Protein AF-A0A2S6ZCM5-F1 (afdb_monomer_lite)

Sequence (103 aa):
MKNFIKFGITISVLCYATLTIAQEPTASGGNGLALDQRLIDQLTAPIKSRADLRGYLAAVPADSPLRRLTPGARKRFIDSLVFSPSGLASYSYEDIASELTAV

pLDDT: mean 76.52, std 18.39, range [34.75, 95.12]

Radius of gyration: 29.96 Å; chains: 1; bounding box: 38×37×90 Å

Secondary structure (DSSP, 8-state):
-----------------------------SHHHHHHHHHHHHHH-S--SHHHHHHHHHT--TT-GGGTS-HHHHHHHHHT-EEETTEEEE---HHHHHHH---

Foldseek 3Di:
DDDDDDDDDPDDDDDDDDDDPPDDPPPPPPPPVVVVVVLVCLVPPQAFDPVSVVVCVVVPDPPDPLVQFDPVLSVQFVVQFDHDPSGTDDTDCPRVCVRVVPD

Organism: NCBI:txid56464

Structure (mmCIF, N/CA/C/O backbone):
data_AF-A0A2S6ZCM5-F1
#
_entry.id   AF-A0A2S6ZCM5-F1
#
loop_
_atom_site.group_PDB
_atom_site.id
_atom_site.type_symbol
_atom_site.label_atom_id
_atom_site.label_alt_id
_atom_site.label_comp_id
_atom_site.label_asym_id
_atom_site.label_entity_id
_atom_site.label_seq_id
_atom_site.pdbx_PDB_ins_code
_atom_site.Cartn_x
_atom_site.Cartn_y
_atom_site.Cartn_z
_atom_site.occupancy
_atom_site.B_iso_or_equiv
_atom_site.auth_seq_id
_atom_site.auth_comp_id
_atom_site.auth_asym_id
_atom_site.auth_atom_id
_atom_site.pdbx_PDB_model_num
ATOM 1 N N . MET A 1 1 ? 6.973 10.093 77.467 1.00 36.91 1 MET A N 1
ATOM 2 C CA . MET A 1 1 ? 8.290 10.536 76.958 1.00 36.91 1 MET A CA 1
ATOM 3 C C . MET A 1 1 ? 9.338 9.541 77.435 1.00 36.91 1 MET A C 1
ATOM 5 O O . MET A 1 1 ? 9.367 9.335 78.635 1.00 36.91 1 MET A O 1
ATOM 9 N N . LYS A 1 2 ? 10.172 9.000 76.521 1.00 43.50 2 LYS A N 1
ATOM 10 C CA . LYS A 1 2 ? 11.504 8.389 76.779 1.00 43.50 2 LYS A CA 1
ATOM 11 C C . LYS A 1 2 ? 11.504 7.133 77.698 1.00 43.50 2 LYS A C 1
ATOM 13 O O . LYS A 1 2 ? 11.182 7.228 78.867 1.00 43.50 2 LYS A O 1
ATOM 18 N N . ASN A 1 3 ? 11.862 5.918 77.259 1.00 34.75 3 ASN A N 1
ATOM 19 C CA . ASN A 1 3 ? 13.164 5.548 76.692 1.00 34.75 3 ASN A CA 1
ATOM 20 C C . ASN A 1 3 ? 13.171 4.142 76.048 1.00 34.75 3 ASN A C 1
ATOM 22 O O . ASN A 1 3 ? 12.507 3.223 76.516 1.00 34.75 3 ASN A O 1
ATOM 26 N N . PHE A 1 4 ? 13.988 4.013 75.001 1.00 47.34 4 PHE A N 1
ATOM 27 C CA . PHE A 1 4 ? 14.290 2.812 74.223 1.00 47.34 4 PHE A CA 1
ATOM 28 C C . PHE A 1 4 ? 15.358 1.952 74.911 1.00 47.34 4 PHE A C 1
ATOM 30 O O . PHE A 1 4 ? 16.419 2.472 75.254 1.00 47.34 4 PHE A O 1
ATOM 37 N N . ILE A 1 5 ? 15.130 0.639 75.016 1.00 52.00 5 ILE A N 1
ATOM 38 C CA . ILE A 1 5 ? 16.158 -0.342 75.393 1.00 52.00 5 ILE A CA 1
ATOM 39 C C . ILE A 1 5 ? 16.202 -1.438 74.325 1.00 52.00 5 ILE A C 1
ATOM 41 O O . ILE A 1 5 ? 15.218 -2.121 74.055 1.00 52.00 5 ILE A O 1
ATOM 45 N N . LYS A 1 6 ? 17.372 -1.544 73.693 1.00 44.88 6 LYS A N 1
ATOM 46 C CA . LYS A 1 6 ? 17.769 -2.548 72.705 1.00 44.88 6 LYS A CA 1
ATOM 47 C C . LYS A 1 6 ? 18.066 -3.862 73.434 1.00 44.88 6 LYS A C 1
ATOM 49 O O . LYS A 1 6 ? 18.904 -3.856 74.328 1.00 44.88 6 LYS A O 1
ATOM 54 N N . PHE A 1 7 ? 17.460 -4.969 73.014 1.00 45.25 7 PHE A N 1
ATOM 55 C CA . PHE A 1 7 ? 17.950 -6.311 73.336 1.00 45.25 7 PHE A CA 1
ATOM 56 C C . PHE A 1 7 ? 18.160 -7.079 72.041 1.00 45.25 7 PHE A C 1
ATOM 58 O O . PHE A 1 7 ? 17.226 -7.350 71.290 1.00 45.25 7 PHE A O 1
ATOM 65 N N . GLY A 1 8 ? 19.434 -7.343 71.764 1.00 40.97 8 GLY A N 1
ATOM 66 C CA . GLY A 1 8 ? 19.861 -8.168 70.656 1.00 40.97 8 GLY A CA 1
ATOM 67 C C . GLY A 1 8 ? 19.335 -9.586 70.820 1.00 40.97 8 GLY A C 1
ATOM 68 O O . GLY A 1 8 ? 19.456 -10.187 71.884 1.00 40.97 8 GLY A O 1
ATOM 69 N N . ILE A 1 9 ? 18.781 -10.115 69.737 1.00 48.00 9 ILE A N 1
ATOM 70 C CA . ILE A 1 9 ? 18.608 -11.547 69.548 1.00 48.00 9 ILE A CA 1
ATOM 71 C C . ILE A 1 9 ? 19.601 -11.928 68.455 1.00 48.00 9 ILE A C 1
ATOM 73 O O . ILE A 1 9 ? 19.345 -11.823 67.259 1.00 48.00 9 ILE A O 1
ATOM 77 N N . THR A 1 10 ? 20.792 -12.308 68.902 1.00 47.69 10 THR A N 1
ATOM 78 C CA . THR A 1 10 ? 21.710 -13.159 68.153 1.00 47.69 10 THR A CA 1
ATOM 79 C C . THR A 1 10 ? 21.050 -14.523 67.984 1.00 47.69 10 THR A C 1
ATOM 81 O O . THR A 1 10 ? 21.101 -15.349 68.892 1.00 47.69 10 THR A O 1
ATOM 84 N N . ILE A 1 11 ? 20.432 -14.770 66.831 1.00 52.25 11 ILE A N 1
ATOM 85 C CA . ILE A 1 11 ? 20.203 -16.132 66.344 1.00 52.25 11 ILE A CA 1
ATOM 86 C C . ILE A 1 11 ? 21.186 -16.340 65.199 1.00 52.25 11 ILE A C 1
ATOM 88 O O . ILE A 1 11 ? 20.982 -15.913 64.066 1.00 52.25 11 ILE A O 1
ATOM 92 N N . SER A 1 12 ? 22.310 -16.950 65.564 1.00 49.38 12 SER A N 1
ATOM 93 C CA . SER A 1 12 ? 23.213 -17.607 64.634 1.00 49.38 12 SER A CA 1
ATOM 94 C C . SER A 1 12 ? 22.463 -18.782 64.012 1.00 49.38 12 SER A C 1
ATOM 96 O O . SER A 1 12 ? 22.206 -19.775 64.689 1.00 49.38 12 SER A O 1
ATOM 98 N N . VAL A 1 13 ? 22.093 -18.665 62.739 1.00 54.78 13 VAL A N 1
ATOM 99 C CA . VAL A 1 13 ? 21.824 -19.817 61.874 1.00 54.78 13 VAL A CA 1
ATOM 100 C C . VAL A 1 13 ? 22.600 -19.570 60.593 1.00 54.78 13 VAL A C 1
ATOM 102 O O . VAL A 1 13 ? 22.226 -18.756 59.750 1.00 54.78 13 VAL A O 1
ATOM 105 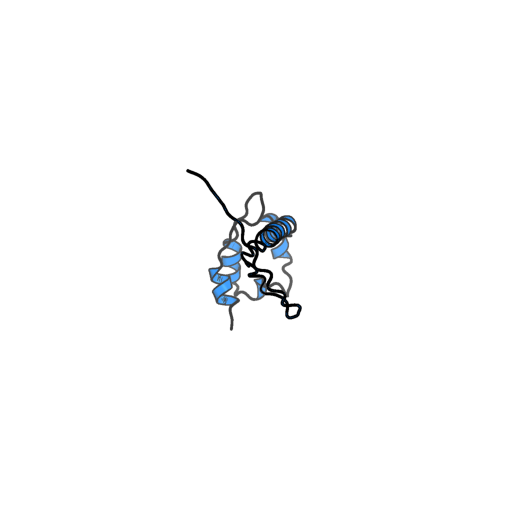N N . LEU A 1 14 ? 23.746 -20.235 60.502 1.00 55.22 14 LEU A N 1
ATOM 106 C CA . LEU A 1 14 ? 24.570 -20.257 59.311 1.00 55.22 14 LEU A CA 1
ATOM 107 C C . LEU A 1 14 ? 24.052 -21.364 58.376 1.00 55.22 14 LEU A C 1
ATOM 109 O O . LEU A 1 14 ? 24.039 -22.535 58.750 1.00 55.22 14 LEU A O 1
ATOM 113 N N . CYS A 1 15 ? 23.716 -20.929 57.158 1.00 40.81 15 CYS A N 1
ATOM 114 C CA . CYS A 1 15 ? 23.541 -21.644 55.885 1.00 40.81 15 CYS A CA 1
ATOM 115 C C . CYS A 1 15 ? 22.367 -22.609 55.632 1.00 40.81 15 CYS A C 1
ATOM 117 O O . CYS A 1 15 ? 21.880 -23.271 56.532 1.00 40.81 15 CYS A O 1
ATOM 119 N N . TYR A 1 16 ? 21.893 -22.812 54.392 1.00 53.56 16 TYR A N 1
ATOM 120 C CA . TYR A 1 16 ? 22.061 -22.182 53.061 1.00 53.56 16 TYR A CA 1
ATOM 121 C C . TYR A 1 16 ? 20.771 -22.537 52.291 1.00 53.56 16 TYR A C 1
ATOM 123 O O . TYR A 1 16 ? 20.431 -23.713 52.253 1.00 53.56 16 TYR A O 1
ATOM 131 N N . ALA A 1 17 ? 20.094 -21.575 51.658 1.00 50.41 17 ALA A N 1
ATOM 132 C CA . ALA A 1 17 ? 19.344 -21.744 50.399 1.00 50.41 17 ALA A CA 1
ATOM 133 C C . ALA A 1 17 ? 18.672 -20.407 50.039 1.00 50.41 17 ALA A C 1
ATOM 135 O O . ALA A 1 17 ? 17.586 -20.060 50.485 1.00 50.41 17 ALA A O 1
ATOM 136 N N . THR A 1 18 ? 19.440 -19.628 49.293 1.00 56.06 18 THR A N 1
ATOM 137 C CA . THR A 1 18 ? 19.076 -18.574 48.343 1.00 56.06 18 THR A CA 1
ATOM 138 C C . THR A 1 18 ? 17.596 -18.318 48.006 1.00 56.06 18 THR A C 1
ATOM 140 O O . THR A 1 18 ? 16.877 -19.221 47.593 1.00 56.06 18 THR A O 1
ATOM 143 N N . LEU A 1 19 ? 17.292 -17.013 47.937 1.00 56.56 19 LEU A N 1
ATOM 144 C CA . LEU A 1 19 ? 16.391 -16.352 46.979 1.00 56.56 19 LEU A CA 1
ATOM 145 C C . LEU A 1 19 ? 14.880 -16.530 47.200 1.00 56.56 19 LEU A C 1
ATOM 147 O O . LEU A 1 19 ? 14.243 -17.400 46.621 1.00 56.56 19 LEU A O 1
ATOM 151 N N . THR A 1 20 ? 14.271 -15.545 47.862 1.00 52.62 20 THR A N 1
ATOM 152 C CA . THR A 1 20 ? 13.011 -14.996 47.342 1.00 52.62 20 THR A CA 1
ATOM 153 C C . THR A 1 20 ? 13.215 -13.516 47.060 1.00 52.62 20 THR A C 1
ATOM 155 O O . THR A 1 20 ? 12.983 -12.644 47.892 1.00 52.62 20 THR A O 1
ATOM 158 N N . ILE A 1 21 ? 13.726 -13.222 45.866 1.00 60.03 21 ILE A N 1
ATOM 159 C CA . ILE A 1 21 ? 13.502 -11.907 45.279 1.00 60.03 21 ILE A CA 1
ATOM 160 C C . ILE A 1 21 ? 12.025 -11.948 44.895 1.00 60.03 21 ILE A C 1
ATOM 162 O O . ILE A 1 21 ? 11.652 -12.657 43.962 1.00 60.03 21 ILE A O 1
ATOM 166 N N . ALA A 1 22 ? 11.170 -11.245 45.636 1.00 60.91 22 ALA A N 1
ATOM 167 C CA . ALA A 1 22 ? 9.884 -10.834 45.094 1.00 60.91 22 ALA A CA 1
ATOM 168 C C . ALA A 1 22 ? 10.205 -9.847 43.965 1.00 60.91 22 ALA A C 1
ATOM 170 O O . ALA A 1 22 ? 10.334 -8.645 44.174 1.00 60.91 22 ALA A O 1
ATOM 171 N N . GLN A 1 23 ? 10.501 -10.402 42.794 1.00 55.47 23 GLN A N 1
ATOM 172 C CA . GLN A 1 23 ? 10.848 -9.663 41.601 1.00 55.47 23 GLN A CA 1
ATOM 173 C C . GLN A 1 23 ? 9.537 -9.107 41.067 1.00 55.47 23 GLN A C 1
ATOM 175 O O . GLN A 1 23 ? 8.736 -9.856 40.518 1.00 55.47 23 GLN A O 1
ATOM 180 N N . GLU A 1 24 ? 9.289 -7.821 41.299 1.00 62.97 24 GLU A N 1
ATOM 181 C CA . GLU A 1 24 ? 8.184 -7.095 40.685 1.00 62.97 24 GLU A CA 1
ATOM 182 C C . GLU A 1 24 ? 8.381 -7.131 39.162 1.00 62.97 24 GLU A C 1
ATOM 184 O O . GLU A 1 24 ? 9.340 -6.535 38.666 1.00 62.97 24 GLU A O 1
ATOM 189 N N . PRO A 1 25 ? 7.522 -7.795 38.369 1.00 51.94 25 PRO A N 1
ATOM 190 C CA . PRO A 1 25 ? 7.580 -7.680 36.932 1.00 51.94 25 PRO A CA 1
ATOM 191 C C . PRO A 1 25 ? 6.461 -6.731 36.513 1.00 51.94 25 PRO A C 1
ATOM 193 O O . PRO A 1 25 ? 5.502 -7.140 35.869 1.00 51.94 25 PRO A O 1
ATOM 196 N N . THR A 1 26 ? 6.564 -5.443 36.848 1.00 54.78 26 THR A N 1
ATOM 197 C CA . THR A 1 26 ? 5.891 -4.439 36.011 1.00 54.78 26 THR A CA 1
ATOM 198 C C . THR A 1 26 ? 6.845 -4.084 34.881 1.00 54.78 26 THR A C 1
ATOM 200 O O . THR A 1 26 ? 7.446 -3.018 34.810 1.00 54.78 26 THR A O 1
ATOM 203 N N . ALA A 1 27 ? 7.020 -5.053 33.980 1.00 54.56 27 ALA A N 1
ATOM 204 C CA . ALA A 1 27 ? 7.699 -4.867 32.712 1.00 54.56 27 ALA A CA 1
ATOM 205 C C . ALA A 1 27 ? 6.856 -3.943 31.816 1.00 54.56 27 ALA A C 1
ATOM 207 O O . ALA A 1 27 ? 6.209 -4.381 30.872 1.00 54.56 27 ALA A O 1
ATOM 208 N N . SER A 1 28 ? 6.884 -2.639 32.086 1.00 59.25 28 SER A N 1
ATOM 209 C CA . SER A 1 28 ? 6.547 -1.610 31.102 1.00 59.25 28 SER A CA 1
ATOM 210 C C . SER A 1 28 ? 7.806 -1.277 30.293 1.00 59.25 28 SER A C 1
ATOM 212 O O . SER A 1 28 ? 8.335 -0.173 30.365 1.00 59.25 28 SER A O 1
ATOM 214 N N . GLY A 1 29 ? 8.331 -2.267 29.566 1.00 56.47 29 GLY A N 1
ATOM 215 C CA . GLY A 1 29 ? 9.556 -2.151 28.759 1.00 56.47 29 GLY A CA 1
ATOM 216 C C . GLY A 1 29 ? 9.379 -2.498 27.276 1.00 56.47 29 GLY A C 1
ATOM 217 O O . GLY A 1 29 ? 10.352 -2.485 26.535 1.00 56.47 29 GLY A O 1
ATOM 218 N N . GLY A 1 30 ? 8.161 -2.824 26.829 1.00 58.50 30 GLY A N 1
ATOM 219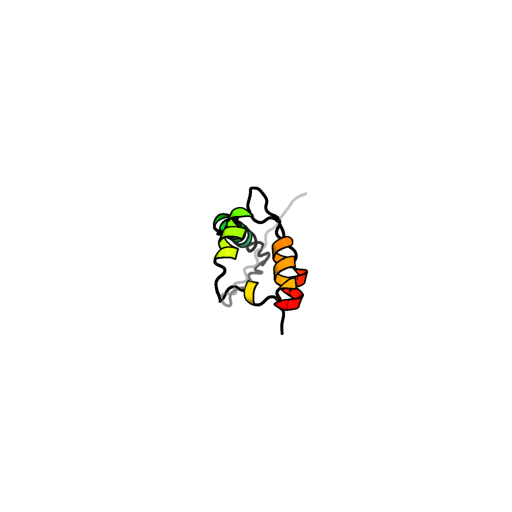 C CA . GLY A 1 30 ? 7.908 -3.320 25.465 1.00 58.50 30 GLY A CA 1
ATOM 220 C C . GLY A 1 30 ? 7.506 -2.262 24.431 1.00 58.50 30 GLY A C 1
ATOM 221 O O . GLY A 1 30 ? 7.554 -2.528 23.234 1.00 58.50 30 GLY A O 1
ATOM 222 N N . ASN A 1 31 ? 7.116 -1.060 24.863 1.00 62.12 31 ASN A N 1
ATOM 223 C CA . ASN A 1 31 ? 6.421 -0.114 23.980 1.00 62.12 31 ASN A CA 1
ATOM 224 C C . ASN A 1 31 ? 7.365 0.802 23.183 1.00 62.12 31 ASN A C 1
ATOM 226 O O . ASN A 1 31 ? 7.013 1.208 22.081 1.00 62.12 31 ASN A O 1
ATOM 230 N N . GLY A 1 32 ? 8.554 1.116 23.713 1.00 68.88 32 GLY A N 1
ATOM 231 C CA . GLY A 1 32 ? 9.506 2.023 23.053 1.00 68.88 32 GLY A CA 1
ATOM 232 C C . GLY A 1 32 ? 10.037 1.451 21.739 1.00 68.88 32 GLY A C 1
ATOM 233 O O . GLY A 1 32 ? 9.869 2.053 20.687 1.00 68.88 32 GLY A O 1
ATOM 234 N N . LEU A 1 33 ? 10.544 0.216 21.783 1.00 76.12 33 LEU A N 1
ATOM 235 C CA . LEU A 1 33 ? 11.108 -0.462 20.610 1.00 76.12 33 LEU A CA 1
ATOM 236 C C . LEU A 1 33 ? 10.072 -0.683 19.493 1.00 76.12 33 LEU A C 1
ATOM 238 O O . LEU A 1 33 ? 10.398 -0.584 18.313 1.00 76.12 33 LEU A O 1
ATOM 242 N N . ALA A 1 34 ? 8.815 -0.966 19.850 1.00 78.69 34 ALA A N 1
ATOM 243 C CA . ALA A 1 34 ? 7.740 -1.169 18.878 1.00 78.69 34 ALA A CA 1
ATOM 244 C C . ALA A 1 34 ? 7.314 0.138 18.184 1.00 78.69 34 ALA A C 1
ATOM 246 O O . ALA A 1 34 ? 7.016 0.131 16.988 1.00 78.69 34 ALA A O 1
ATOM 247 N N . LEU A 1 35 ? 7.292 1.257 18.916 1.00 80.06 35 LEU A N 1
ATOM 248 C CA . LEU A 1 35 ? 7.022 2.583 18.353 1.00 80.06 35 LEU A CA 1
ATOM 249 C C . LEU A 1 35 ? 8.157 3.032 17.426 1.00 80.06 35 LEU A C 1
ATOM 251 O O . LEU A 1 35 ? 7.887 3.483 16.312 1.00 80.06 35 LEU A O 1
ATOM 255 N N . ASP A 1 36 ? 9.406 2.836 17.849 1.00 86.19 36 ASP A N 1
ATOM 256 C CA . ASP A 1 36 ? 10.588 3.162 17.049 1.00 86.19 36 ASP A CA 1
ATOM 257 C C . ASP A 1 36 ? 10.602 2.370 15.736 1.00 86.19 36 ASP A C 1
ATOM 259 O O . ASP A 1 36 ? 10.821 2.939 14.665 1.00 86.19 36 ASP A O 1
ATOM 263 N N . GLN A 1 37 ? 10.269 1.076 15.785 1.00 85.56 37 GLN A N 1
ATOM 264 C CA . GLN A 1 37 ? 10.195 0.246 14.585 1.00 85.56 37 GLN A CA 1
ATOM 265 C C . GLN A 1 37 ? 9.125 0.742 13.604 1.00 85.56 37 GLN A C 1
ATOM 267 O O . GLN A 1 37 ? 9.391 0.843 12.411 1.00 85.56 37 GLN A O 1
ATOM 272 N N . ARG A 1 38 ? 7.932 1.115 14.087 1.00 81.88 38 ARG A N 1
ATOM 273 C CA . ARG A 1 38 ? 6.868 1.660 13.224 1.00 81.88 38 ARG A CA 1
ATOM 274 C C . ARG A 1 38 ? 7.284 2.959 12.545 1.00 81.88 38 ARG A C 1
ATOM 276 O O . ARG A 1 38 ? 6.968 3.157 11.372 1.00 81.88 38 ARG A O 1
ATOM 283 N N . LEU A 1 39 ? 8.001 3.822 13.261 1.00 85.31 39 LEU A N 1
ATOM 284 C CA . LEU A 1 39 ? 8.549 5.050 12.695 1.00 85.31 39 LEU A CA 1
ATOM 285 C C . LEU A 1 39 ? 9.571 4.734 11.592 1.00 85.31 39 LEU A C 1
ATOM 287 O O . LEU A 1 39 ? 9.502 5.311 10.507 1.00 85.31 39 LEU A O 1
ATOM 291 N N . ILE A 1 40 ? 10.489 3.798 11.845 1.00 88.12 40 ILE A N 1
ATOM 292 C CA . ILE A 1 40 ? 11.499 3.360 10.872 1.00 88.12 40 ILE A CA 1
ATOM 293 C C . ILE A 1 40 ? 10.831 2.761 9.630 1.00 88.12 40 ILE A C 1
ATOM 295 O O . ILE A 1 40 ? 11.179 3.136 8.510 1.00 88.12 40 ILE A O 1
ATOM 299 N N . ASP A 1 41 ? 9.841 1.888 9.804 1.00 85.75 41 ASP A N 1
ATOM 300 C CA . ASP A 1 41 ? 9.087 1.284 8.703 1.00 85.75 41 ASP A CA 1
ATOM 301 C C . ASP A 1 41 ? 8.400 2.364 7.855 1.00 85.75 41 ASP A C 1
ATOM 303 O O . ASP A 1 41 ? 8.448 2.330 6.627 1.00 85.75 41 ASP A O 1
ATOM 307 N N . GLN A 1 42 ? 7.812 3.380 8.492 1.00 84.31 42 GLN A N 1
ATOM 308 C CA . GLN A 1 42 ? 7.171 4.491 7.791 1.00 84.31 42 GLN A CA 1
ATOM 309 C C . GLN A 1 42 ? 8.186 5.357 7.027 1.00 84.31 42 GLN A C 1
ATOM 311 O O . GLN A 1 42 ? 7.935 5.772 5.891 1.00 84.31 42 GLN A O 1
ATOM 316 N N . LEU A 1 43 ? 9.358 5.608 7.616 1.00 85.56 43 LEU A N 1
ATOM 317 C CA . LEU A 1 43 ? 10.437 6.365 6.979 1.00 85.56 43 LEU A CA 1
ATOM 318 C C . LEU A 1 43 ? 11.091 5.600 5.824 1.00 85.56 43 LEU A C 1
ATOM 320 O O . LEU A 1 43 ? 11.547 6.229 4.867 1.00 85.56 43 LEU A O 1
ATOM 324 N N . THR A 1 44 ? 11.121 4.272 5.880 1.00 88.88 44 THR A N 1
ATOM 325 C CA . THR A 1 44 ? 11.756 3.412 4.867 1.00 88.88 44 THR A CA 1
ATOM 326 C C . THR A 1 44 ? 10.770 2.836 3.850 1.00 88.88 44 THR A C 1
ATOM 328 O O . THR A 1 44 ? 11.197 2.259 2.850 1.00 88.88 44 THR A O 1
ATOM 331 N N . ALA A 1 45 ? 9.462 3.044 4.042 1.00 88.88 45 ALA A N 1
ATOM 332 C CA . ALA A 1 45 ? 8.428 2.561 3.137 1.00 88.88 45 ALA A CA 1
ATOM 333 C C . ALA A 1 45 ? 8.657 3.047 1.688 1.00 88.88 45 ALA A C 1
ATOM 335 O O . ALA A 1 45 ? 8.821 4.249 1.462 1.00 88.88 45 ALA A O 1
ATOM 336 N N . PRO A 1 46 ? 8.608 2.154 0.683 1.00 89.25 46 PRO A N 1
ATOM 337 C CA . PRO A 1 46 ? 8.833 2.516 -0.718 1.00 89.25 46 PRO A CA 1
ATOM 338 C C . PRO A 1 46 ? 7.651 3.264 -1.355 1.00 89.25 46 PRO A C 1
ATOM 340 O O . PRO A 1 46 ? 7.820 3.934 -2.368 1.00 89.25 46 PRO A O 1
ATOM 343 N N . ILE A 1 47 ? 6.450 3.152 -0.778 1.00 93.31 47 ILE A N 1
ATOM 344 C CA . ILE A 1 47 ? 5.226 3.792 -1.273 1.00 93.31 47 ILE A CA 1
ATOM 345 C C . ILE A 1 47 ? 4.761 4.801 -0.224 1.00 93.31 47 ILE A C 1
ATOM 347 O O . ILE A 1 47 ? 4.179 4.417 0.791 1.00 93.31 47 ILE A O 1
ATOM 351 N N . LYS A 1 48 ? 5.005 6.093 -0.466 1.00 94.69 48 LYS A N 1
ATOM 352 C CA . LYS A 1 48 ? 4.641 7.181 0.463 1.00 94.69 48 LYS A CA 1
ATOM 353 C C . LYS A 1 48 ? 3.571 8.108 -0.096 1.00 94.69 48 LYS A C 1
ATOM 355 O O . LYS A 1 48 ? 3.007 8.913 0.636 1.00 94.69 48 LYS A O 1
ATOM 360 N N . SER A 1 49 ? 3.275 7.999 -1.384 1.00 95.12 49 SER A N 1
ATOM 361 C CA . SER A 1 49 ? 2.320 8.860 -2.065 1.00 95.12 49 SER A CA 1
ATOM 362 C C . SER A 1 49 ? 1.476 8.097 -3.081 1.00 95.12 49 SER A C 1
ATOM 364 O O . SER A 1 49 ? 1.796 6.982 -3.505 1.00 95.12 49 SER A O 1
ATOM 366 N N . ARG A 1 50 ? 0.413 8.751 -3.569 1.00 94.69 50 ARG A N 1
ATOM 367 C CA . ARG A 1 50 ? -0.362 8.228 -4.702 1.00 94.69 50 ARG A CA 1
ATOM 368 C C . ARG A 1 50 ? 0.455 8.128 -5.990 1.00 94.69 50 ARG A C 1
ATOM 370 O O . ARG A 1 50 ? 0.103 7.319 -6.842 1.00 94.69 50 ARG A O 1
ATOM 377 N N . ALA A 1 51 ? 1.494 8.944 -6.169 1.00 94.88 51 ALA A N 1
ATOM 378 C CA . ALA A 1 51 ? 2.360 8.842 -7.341 1.00 94.88 51 ALA A CA 1
ATOM 379 C C . ALA A 1 51 ? 3.208 7.564 -7.285 1.00 94.88 51 ALA A C 1
ATOM 381 O O . ALA A 1 51 ? 3.204 6.803 -8.252 1.00 94.88 51 ALA A O 1
ATOM 382 N N . ASP A 1 52 ? 3.816 7.281 -6.131 1.00 94.75 52 ASP A N 1
ATOM 383 C CA . ASP A 1 52 ? 4.599 6.058 -5.904 1.00 94.75 52 ASP A CA 1
ATOM 384 C C . ASP A 1 52 ? 3.725 4.817 -6.063 1.00 94.75 52 ASP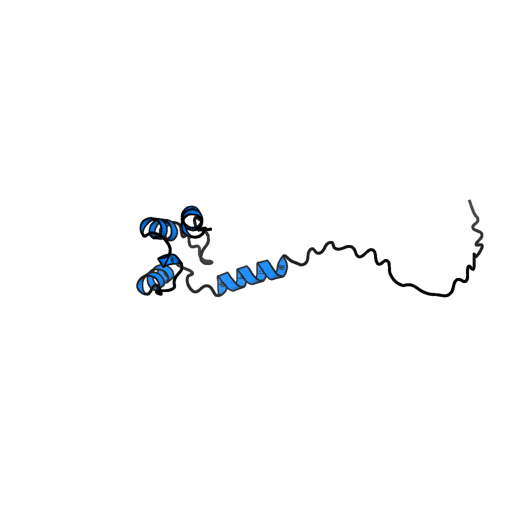 A C 1
ATOM 386 O O . ASP A 1 52 ? 4.110 3.855 -6.723 1.00 94.75 52 ASP A O 1
ATOM 390 N N . LEU A 1 53 ? 2.503 4.867 -5.521 1.00 95.12 53 LEU A N 1
ATOM 391 C CA . LEU A 1 53 ? 1.537 3.783 -5.650 1.00 95.12 53 LEU A CA 1
ATOM 392 C C . LEU A 1 53 ? 1.215 3.494 -7.11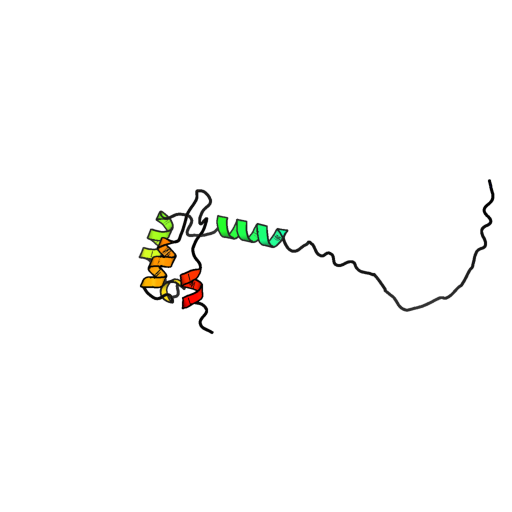9 1.00 95.12 53 LEU A C 1
ATOM 394 O O . LEU A 1 53 ? 1.217 2.335 -7.523 1.00 95.12 53 LEU A O 1
ATOM 398 N N . ARG A 1 54 ? 0.974 4.524 -7.942 1.00 94.56 54 ARG A N 1
ATOM 399 C CA . ARG A 1 54 ? 0.756 4.326 -9.386 1.00 94.56 54 ARG A CA 1
ATOM 400 C C . ARG A 1 54 ? 1.973 3.692 -10.059 1.00 94.56 54 ARG A C 1
ATOM 402 O O . ARG A 1 54 ? 1.792 2.797 -10.880 1.00 94.56 54 ARG A O 1
ATOM 409 N N . GLY A 1 55 ? 3.182 4.124 -9.696 1.00 94.44 55 GLY A N 1
ATOM 410 C CA . GLY A 1 55 ? 4.426 3.533 -10.195 1.00 94.44 55 GLY A CA 1
ATOM 411 C C . GLY A 1 55 ? 4.550 2.053 -9.831 1.00 94.44 55 GLY A C 1
ATOM 412 O O . GLY A 1 55 ? 4.795 1.220 -10.699 1.00 94.44 55 GLY A O 1
ATOM 413 N N . TYR A 1 56 ? 4.286 1.709 -8.571 1.00 93.06 56 TYR A N 1
ATOM 414 C CA . TYR A 1 56 ? 4.290 0.325 -8.101 1.00 93.06 56 TYR A CA 1
ATOM 415 C C . TYR A 1 56 ? 3.247 -0.539 -8.822 1.00 93.06 56 TYR A C 1
ATOM 417 O O . TYR A 1 56 ? 3.550 -1.653 -9.244 1.00 93.06 56 TYR A O 1
ATOM 425 N N . LEU A 1 57 ? 2.027 -0.027 -9.013 1.00 93.00 57 LEU A N 1
ATOM 426 C CA . LEU A 1 57 ? 0.950 -0.769 -9.673 1.00 93.00 57 LEU A CA 1
ATOM 427 C C . LEU A 1 57 ? 1.233 -1.051 -11.153 1.00 93.00 57 LEU A C 1
ATOM 429 O O . LEU A 1 57 ? 0.790 -2.081 -11.659 1.00 93.00 57 LEU A O 1
ATOM 433 N N . ALA A 1 58 ? 1.991 -0.188 -11.834 1.00 93.12 58 ALA A N 1
ATOM 434 C CA . ALA A 1 58 ? 2.409 -0.419 -13.216 1.00 93.12 58 ALA A CA 1
ATOM 435 C C . ALA A 1 58 ? 3.375 -1.611 -13.356 1.00 93.12 58 ALA A C 1
ATOM 437 O O . ALA A 1 58 ? 3.400 -2.259 -14.399 1.00 93.12 58 ALA A O 1
ATOM 438 N N . ALA A 1 59 ? 4.134 -1.923 -12.302 1.00 91.31 59 ALA A N 1
ATOM 439 C CA . ALA A 1 59 ? 5.138 -2.984 -12.281 1.00 91.31 59 ALA A CA 1
ATOM 440 C C . ALA A 1 59 ? 4.863 -4.025 -11.183 1.00 91.31 59 ALA A C 1
ATOM 442 O O . ALA A 1 59 ? 5.799 -4.604 -10.632 1.00 91.31 59 ALA A O 1
ATOM 443 N N . VAL A 1 60 ? 3.587 -4.247 -10.830 1.00 89.56 60 VAL A N 1
ATOM 444 C CA . VAL A 1 60 ? 3.245 -5.024 -9.633 1.00 89.56 60 VAL A CA 1
ATOM 445 C C . VAL A 1 60 ? 3.818 -6.453 -9.722 1.00 89.56 60 VAL A C 1
ATOM 447 O O . VAL A 1 60 ? 3.444 -7.202 -10.644 1.00 89.56 60 VAL A O 1
ATOM 450 N N . PRO A 1 61 ? 4.703 -6.855 -8.785 1.00 89.00 61 PRO A N 1
ATOM 451 C CA . PRO A 1 61 ? 5.344 -8.167 -8.815 1.00 89.00 61 PRO A CA 1
ATOM 452 C C . PRO A 1 61 ? 4.335 -9.318 -8.826 1.00 89.00 61 PRO A C 1
ATOM 454 O O . PRO A 1 61 ? 3.211 -9.183 -8.330 1.00 89.00 61 PRO A O 1
ATOM 457 N N . ALA A 1 62 ? 4.720 -10.451 -9.415 1.00 87.88 62 ALA A N 1
ATOM 458 C CA . ALA A 1 62 ? 3.860 -11.633 -9.528 1.00 87.88 62 ALA A CA 1
ATOM 459 C C . ALA A 1 62 ? 3.528 -12.261 -8.162 1.00 87.88 62 ALA A C 1
ATOM 461 O O . ALA A 1 62 ? 2.439 -12.796 -7.974 1.00 87.88 62 ALA A O 1
ATOM 462 N N . ASP A 1 63 ? 4.442 -12.140 -7.207 1.00 89.25 63 ASP A N 1
ATOM 463 C CA . ASP A 1 63 ? 4.350 -12.613 -5.825 1.00 89.25 63 ASP A CA 1
ATOM 464 C C . ASP A 1 63 ? 3.691 -11.599 -4.872 1.00 89.25 63 ASP A C 1
ATOM 466 O O . ASP A 1 63 ? 3.503 -11.881 -3.686 1.00 89.25 63 ASP A O 1
ATOM 470 N N . SER A 1 64 ? 3.292 -10.426 -5.378 1.00 89.31 64 SER A N 1
ATOM 471 C CA . SER A 1 64 ? 2.648 -9.395 -4.566 1.00 89.31 64 SER A CA 1
ATOM 472 C C . SER A 1 64 ? 1.368 -9.927 -3.901 1.00 89.31 64 SER A C 1
ATOM 474 O O . SER A 1 64 ? 0.492 -10.455 -4.596 1.00 89.31 64 SER A O 1
ATOM 476 N N . PRO A 1 65 ? 1.170 -9.707 -2.586 1.00 88.12 65 PRO A N 1
ATOM 477 C CA . PRO A 1 65 ? -0.084 -10.013 -1.896 1.00 88.12 65 PRO A CA 1
ATOM 478 C C . PRO A 1 65 ? -1.322 -9.397 -2.551 1.00 88.12 65 PRO A C 1
ATOM 480 O O . PRO A 1 65 ? -2.402 -9.976 -2.481 1.00 88.12 65 PRO A O 1
ATOM 483 N N . LEU A 1 66 ? -1.169 -8.269 -3.255 1.00 90.00 66 LEU A N 1
ATOM 484 C CA . LEU A 1 66 ? -2.265 -7.650 -4.002 1.00 90.00 66 LEU A CA 1
ATOM 485 C C . LEU A 1 66 ? -2.824 -8.570 -5.093 1.00 90.00 66 LEU A C 1
ATOM 487 O O . LEU A 1 66 ? -3.984 -8.435 -5.469 1.00 90.00 66 LEU A O 1
ATOM 491 N N . ARG A 1 67 ? -2.030 -9.510 -5.616 1.00 90.44 67 ARG A N 1
ATOM 492 C CA . ARG A 1 67 ? -2.490 -10.483 -6.616 1.00 90.44 67 ARG A CA 1
ATOM 493 C C . ARG A 1 67 ? -3.304 -11.630 -6.024 1.00 90.44 67 ARG A C 1
ATOM 495 O O . ARG A 1 67 ? -3.974 -12.306 -6.794 1.00 90.44 67 ARG A O 1
ATOM 502 N N . ARG A 1 68 ? -3.283 -11.821 -4.700 1.00 90.25 68 ARG A N 1
ATOM 503 C CA . ARG A 1 68 ? -4.137 -12.803 -4.013 1.00 90.25 68 ARG A CA 1
ATOM 504 C C . ARG A 1 68 ? -5.569 -12.307 -3.810 1.00 90.25 68 ARG A C 1
ATOM 506 O O . ARG A 1 68 ? -6.462 -13.122 -3.640 1.00 90.25 68 ARG A O 1
ATOM 513 N N . LEU A 1 69 ? -5.788 -10.992 -3.861 1.00 89.38 69 LEU A N 1
ATOM 514 C CA . LEU A 1 69 ? -7.120 -10.398 -3.780 1.00 89.38 69 LEU A CA 1
ATOM 515 C C . LEU A 1 69 ? -7.883 -10.579 -5.099 1.00 89.38 69 LEU A C 1
ATOM 517 O O . LEU A 1 69 ? -7.312 -10.406 -6.185 1.00 89.38 69 LEU A O 1
ATOM 521 N N . THR A 1 70 ? -9.195 -10.822 -5.010 1.00 90.88 70 THR A N 1
ATOM 522 C CA . THR A 1 70 ? -10.086 -10.736 -6.176 1.00 90.88 70 THR A CA 1
ATOM 523 C C . THR A 1 70 ? -9.979 -9.349 -6.834 1.00 90.88 70 THR A C 1
ATOM 525 O O . THR A 1 70 ? -9.675 -8.359 -6.158 1.00 90.88 70 THR A O 1
ATOM 528 N N . PRO A 1 71 ? -10.219 -9.205 -8.155 1.00 90.88 71 PRO A N 1
ATOM 529 C CA . PRO A 1 71 ? -10.073 -7.913 -8.832 1.00 90.88 71 PRO A CA 1
ATOM 530 C C . PRO A 1 71 ? -10.893 -6.777 -8.195 1.00 90.88 71 PRO A C 1
ATOM 532 O O . PRO A 1 71 ? -10.413 -5.644 -8.127 1.00 90.88 71 PRO A O 1
ATOM 535 N N . GLY A 1 72 ? -12.099 -7.087 -7.703 1.00 91.12 72 GLY A N 1
ATOM 536 C CA . GLY A 1 72 ? -12.966 -6.140 -6.999 1.00 91.12 72 GLY A CA 1
ATOM 537 C C . GLY A 1 72 ? -12.409 -5.738 -5.633 1.00 91.12 72 GLY A C 1
ATOM 538 O O . GLY A 1 72 ? -12.256 -4.544 -5.372 1.00 91.12 72 GLY A O 1
ATOM 539 N N . ALA A 1 73 ? -12.031 -6.717 -4.805 1.00 90.56 73 ALA A N 1
ATOM 540 C CA . ALA A 1 73 ? -11.433 -6.478 -3.492 1.00 90.56 73 ALA A CA 1
ATOM 541 C C . ALA A 1 73 ? -10.123 -5.687 -3.596 1.00 90.56 73 ALA A C 1
ATOM 543 O O . ALA A 1 73 ? -9.919 -4.709 -2.882 1.00 90.56 73 ALA A O 1
ATOM 544 N N . ARG A 1 74 ? -9.262 -6.028 -4.566 1.00 93.19 74 ARG A N 1
ATOM 545 C CA . ARG A 1 74 ? -8.029 -5.279 -4.842 1.00 93.19 74 ARG A CA 1
ATOM 546 C C . ARG A 1 74 ? -8.313 -3.814 -5.153 1.00 93.19 74 ARG A C 1
ATOM 548 O O . ARG A 1 74 ? -7.619 -2.940 -4.638 1.00 93.19 74 ARG A O 1
ATOM 555 N N . LYS A 1 75 ? -9.297 -3.543 -6.017 1.00 93.06 75 LYS A N 1
ATOM 556 C CA . LYS A 1 75 ? -9.661 -2.172 -6.391 1.00 93.06 75 LYS A CA 1
ATOM 557 C C . LYS A 1 75 ? -10.140 -1.386 -5.171 1.00 93.06 75 LYS A C 1
ATOM 559 O O . LYS A 1 75 ? -9.619 -0.305 -4.926 1.00 93.06 75 LYS A O 1
ATOM 564 N N . ARG A 1 76 ? -11.082 -1.939 -4.403 1.00 93.12 76 ARG A N 1
ATOM 565 C CA . ARG A 1 76 ? -11.616 -1.293 -3.195 1.00 93.12 76 ARG A CA 1
ATOM 566 C C . ARG A 1 76 ? -10.531 -1.045 -2.148 1.00 93.12 76 ARG A C 1
ATOM 568 O O . ARG A 1 76 ? -10.438 0.066 -1.632 1.00 93.12 76 ARG A O 1
ATOM 575 N N . PHE A 1 77 ? -9.648 -2.019 -1.923 1.00 93.38 77 PHE A N 1
ATOM 576 C CA . PHE A 1 77 ? -8.501 -1.856 -1.033 1.00 93.38 77 PHE A CA 1
ATOM 577 C C . PHE A 1 77 ? -7.594 -0.698 -1.473 1.00 93.38 77 PHE A C 1
ATOM 579 O O . PHE A 1 77 ? -7.315 0.195 -0.675 1.00 93.38 77 PHE A O 1
ATOM 586 N N . ILE A 1 78 ? -7.179 -0.666 -2.745 1.00 94.06 78 ILE A N 1
ATOM 587 C CA . ILE A 1 78 ? -6.331 0.407 -3.289 1.00 94.06 78 ILE A CA 1
ATOM 588 C C . ILE A 1 78 ? -7.024 1.771 -3.183 1.00 94.06 78 ILE A C 1
ATOM 590 O O . ILE A 1 78 ? -6.388 2.755 -2.803 1.00 94.06 78 ILE A O 1
ATOM 594 N N . ASP A 1 79 ? -8.319 1.833 -3.492 1.00 94.31 79 ASP A N 1
ATOM 595 C CA . ASP A 1 79 ? -9.105 3.067 -3.429 1.00 94.31 79 ASP A CA 1
ATOM 596 C C . ASP A 1 79 ? -9.262 3.573 -1.980 1.00 94.31 79 ASP A C 1
ATOM 598 O O . ASP A 1 79 ? -9.360 4.783 -1.766 1.00 94.31 79 ASP A O 1
ATOM 602 N N . SER A 1 80 ? -9.209 2.674 -0.988 1.00 94.62 80 SER A N 1
ATOM 603 C CA . SER A 1 80 ? -9.266 3.015 0.439 1.00 94.62 80 SER A CA 1
ATOM 604 C C . SER A 1 80 ? -7.984 3.656 0.988 1.00 94.62 80 SER A C 1
ATOM 606 O O . SER A 1 80 ? -8.013 4.212 2.083 1.00 94.62 80 SER A O 1
ATOM 608 N N . LEU A 1 81 ? -6.863 3.595 0.255 1.00 94.44 81 LEU A N 1
ATOM 609 C CA . LEU A 1 81 ? -5.580 4.135 0.711 1.00 94.44 81 LEU A CA 1
ATOM 610 C C . LEU A 1 81 ? -5.629 5.671 0.791 1.00 94.44 81 LEU A C 1
ATOM 612 O O . LEU A 1 81 ? -5.803 6.380 -0.215 1.00 94.44 81 LEU A O 1
ATOM 616 N N . VAL A 1 82 ? -5.397 6.188 1.997 1.00 94.69 82 VAL A N 1
ATOM 617 C CA . VAL A 1 82 ? -5.296 7.618 2.294 1.00 94.69 82 VAL A CA 1
ATOM 618 C C . VAL A 1 82 ? -3.849 7.961 2.614 1.00 94.69 82 VAL A C 1
ATOM 620 O O . VAL A 1 82 ? -3.243 7.388 3.517 1.00 94.69 82 VAL A O 1
ATOM 623 N N . PHE A 1 83 ? -3.307 8.935 1.888 1.00 94.44 83 PHE A N 1
ATOM 624 C CA . PHE A 1 83 ? -1.948 9.430 2.079 1.00 94.44 83 PHE A CA 1
ATOM 625 C C . PHE A 1 83 ? -1.970 10.830 2.692 1.00 94.44 83 PHE A C 1
ATOM 627 O O . PHE A 1 83 ? -2.804 11.660 2.331 1.00 94.44 83 PHE A O 1
ATOM 634 N N . SER A 1 84 ? -1.025 11.089 3.586 1.00 92.44 84 SER A N 1
ATOM 635 C CA . SER A 1 84 ? -0.727 12.390 4.181 1.00 92.44 84 SER A CA 1
ATOM 636 C C . SER A 1 84 ? 0.707 12.813 3.813 1.00 92.44 84 SER A C 1
ATOM 638 O O . SER A 1 84 ? 1.440 12.037 3.191 1.00 92.44 84 SER A O 1
ATOM 640 N N 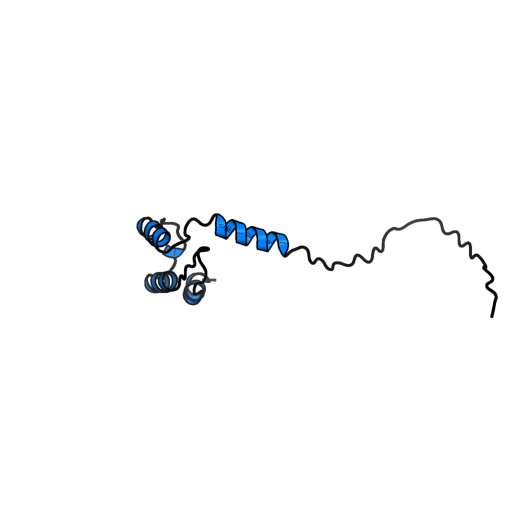. PRO A 1 85 ? 1.163 14.014 4.215 1.00 90.75 85 PRO A N 1
ATOM 641 C CA . PRO A 1 85 ? 2.556 14.420 4.022 1.00 90.75 85 PRO A CA 1
ATOM 642 C C . PRO A 1 85 ? 3.586 13.475 4.662 1.00 90.75 85 PRO A C 1
ATOM 644 O O . PRO A 1 85 ? 4.735 13.453 4.232 1.00 90.75 85 PRO A O 1
ATOM 647 N N . SER A 1 86 ? 3.194 12.693 5.674 1.00 87.81 86 SER A N 1
ATOM 648 C CA . SER A 1 86 ? 4.068 11.729 6.350 1.00 87.81 86 SER A CA 1
ATOM 649 C C . SER A 1 86 ? 4.000 10.311 5.766 1.00 87.81 86 SER A C 1
ATOM 651 O O . SER A 1 86 ? 4.679 9.422 6.277 1.00 87.81 86 SER A O 1
ATOM 653 N N . GLY A 1 87 ? 3.226 10.075 4.701 1.00 90.81 87 GLY A N 1
ATOM 654 C CA . GLY A 1 87 ? 3.113 8.770 4.045 1.00 90.81 87 GLY A CA 1
ATOM 655 C C . GLY A 1 87 ? 1.698 8.195 4.087 1.00 90.81 87 GLY A C 1
ATOM 656 O O . GLY A 1 87 ? 0.711 8.928 4.047 1.00 90.81 87 GLY A O 1
ATOM 657 N N . LEU A 1 88 ? 1.581 6.865 4.140 1.00 91.38 88 LEU A N 1
ATOM 658 C CA . LEU A 1 88 ? 0.286 6.193 4.268 1.00 91.38 88 LEU A CA 1
ATOM 659 C C . LEU A 1 88 ? -0.312 6.471 5.656 1.00 91.38 88 LEU A C 1
ATOM 661 O O . LEU A 1 88 ? 0.274 6.102 6.669 1.00 91.38 88 LEU A O 1
ATOM 665 N N . ALA A 1 89 ? -1.475 7.115 5.692 1.00 90.75 89 ALA A N 1
ATOM 666 C CA . ALA A 1 89 ? -2.134 7.540 6.923 1.00 90.75 89 ALA A CA 1
ATOM 667 C C . ALA A 1 89 ? -3.229 6.564 7.370 1.00 90.75 89 ALA A C 1
ATOM 669 O O . ALA A 1 89 ? -3.359 6.288 8.560 1.00 90.75 89 ALA A O 1
ATOM 670 N N . SER A 1 90 ? -4.020 6.039 6.432 1.00 89.94 90 SER A N 1
ATOM 671 C CA . SER A 1 90 ? -5.079 5.074 6.737 1.00 89.94 90 SER A CA 1
ATOM 672 C C . SER A 1 90 ? -5.486 4.249 5.516 1.00 89.94 90 SER A C 1
ATOM 674 O O . SER A 1 90 ? -5.144 4.579 4.377 1.00 89.94 90 SER A O 1
ATOM 676 N N . TYR A 1 91 ? -6.182 3.142 5.778 1.00 91.50 91 TYR A N 1
ATOM 677 C CA . TYR A 1 91 ? -6.751 2.229 4.788 1.00 91.50 91 TYR A CA 1
ATOM 678 C C . TYR A 1 91 ? -7.821 1.339 5.423 1.00 91.50 91 TYR A C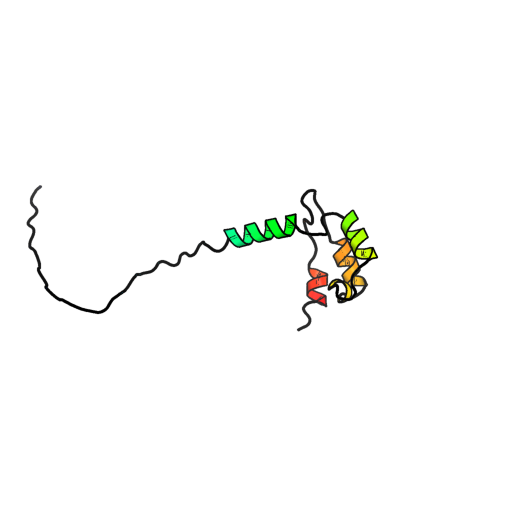 1
ATOM 680 O O . TYR A 1 91 ? -7.864 1.199 6.647 1.00 91.50 91 TYR A O 1
ATOM 688 N N . SER A 1 92 ? -8.680 0.738 4.598 1.00 88.81 92 SER A N 1
ATOM 689 C CA . SER A 1 92 ? -9.687 -0.223 5.060 1.00 88.81 92 SER A CA 1
ATOM 690 C C . SER A 1 92 ? -9.124 -1.645 5.091 1.00 88.81 92 SER A C 1
ATOM 692 O O . SER A 1 92 ? -8.406 -2.062 4.182 1.00 88.81 92 SER A O 1
ATOM 694 N N . TYR A 1 93 ? -9.483 -2.400 6.131 1.00 86.50 93 TYR A N 1
ATOM 695 C CA . TYR A 1 93 ? -9.131 -3.816 6.284 1.00 86.50 93 TYR A CA 1
ATOM 696 C C . TYR A 1 93 ? -10.225 -4.779 5.811 1.00 86.50 93 TYR A C 1
ATOM 698 O O . TYR A 1 93 ? -9.968 -5.977 5.761 1.00 86.50 93 TYR A O 1
ATOM 706 N N . GLU A 1 94 ? -11.422 -4.298 5.468 1.00 82.00 94 GLU A N 1
ATOM 707 C CA . GLU A 1 94 ? -12.588 -5.151 5.180 1.00 82.00 94 GLU A CA 1
ATOM 708 C C . GLU A 1 94 ? -12.302 -6.179 4.075 1.00 82.00 94 GLU A C 1
ATOM 710 O O . GLU A 1 94 ? -12.513 -7.378 4.257 1.00 82.00 94 GLU A O 1
ATOM 715 N N . ASP A 1 95 ? -11.737 -5.719 2.956 1.00 77.44 95 ASP A N 1
ATOM 716 C CA . ASP A 1 95 ? -11.386 -6.579 1.823 1.00 77.44 95 ASP A CA 1
ATOM 717 C C . ASP A 1 95 ? -10.183 -7.489 2.119 1.00 77.44 95 ASP A C 1
ATOM 719 O O . ASP A 1 95 ? -10.140 -8.624 1.655 1.00 77.44 95 ASP A O 1
ATOM 723 N N . ILE A 1 96 ? -9.211 -7.025 2.915 1.00 79.75 96 ILE A N 1
ATOM 724 C CA . ILE A 1 96 ? -8.057 -7.841 3.329 1.00 79.75 96 ILE A CA 1
ATOM 725 C C . ILE A 1 96 ? -8.529 -8.999 4.205 1.00 79.75 96 ILE A C 1
ATOM 727 O O . ILE A 1 96 ? -8.140 -10.137 3.969 1.00 79.75 96 ILE A O 1
ATOM 731 N N . ALA A 1 97 ? -9.354 -8.722 5.213 1.00 78.75 97 ALA A N 1
ATOM 732 C CA . ALA A 1 97 ? -9.816 -9.728 6.161 1.00 78.75 97 ALA A CA 1
ATOM 733 C C . ALA A 1 97 ? -10.729 -10.766 5.492 1.00 78.75 97 ALA A C 1
ATOM 735 O O . ALA A 1 97 ? -10.670 -11.950 5.805 1.00 78.75 97 ALA A O 1
ATOM 736 N N . SER A 1 98 ? -11.544 -10.345 4.524 1.00 75.50 98 SER A N 1
ATOM 737 C CA . SER A 1 98 ? -12.416 -11.276 3.806 1.00 75.50 98 SER A CA 1
ATOM 738 C C . SER A 1 98 ? -11.656 -12.228 2.875 1.00 75.50 98 SER A C 1
ATOM 740 O O . SER A 1 98 ? -12.149 -13.319 2.606 1.00 75.50 98 SER A O 1
ATOM 742 N N . GLU A 1 99 ? -10.500 -11.818 2.347 1.00 76.62 99 GLU A N 1
ATOM 743 C CA . GLU A 1 99 ? -9.836 -12.508 1.226 1.00 76.62 99 GLU A CA 1
ATOM 744 C C . GLU A 1 99 ? -8.480 -13.124 1.613 1.00 76.62 99 GLU A C 1
ATOM 746 O O . GLU A 1 99 ? -8.030 -14.089 1.002 1.00 76.62 99 GLU A O 1
ATOM 751 N N . LEU A 1 100 ? -7.800 -12.576 2.626 1.00 72.75 100 LEU A N 1
ATOM 752 C CA . LEU A 1 100 ? -6.464 -13.009 3.060 1.00 72.75 100 LEU A CA 1
ATOM 753 C C . LEU A 1 100 ? -6.472 -13.750 4.401 1.00 72.75 100 LEU A C 1
ATOM 755 O O . LEU A 1 100 ? -5.424 -14.233 4.820 1.00 72.75 100 LEU A O 1
ATOM 759 N N . THR A 1 101 ? -7.627 -13.871 5.062 1.00 64.50 101 THR A N 1
ATOM 760 C CA . THR A 1 101 ? -7.813 -14.691 6.277 1.00 64.50 101 THR A CA 1
ATOM 761 C C . THR A 1 101 ? -8.353 -16.086 5.947 1.00 64.50 101 THR A C 1
ATOM 763 O O . THR A 1 101 ? -9.011 -16.711 6.773 1.00 64.50 101 THR A O 1
ATOM 766 N N . ALA A 1 102 ? -8.094 -16.588 4.735 1.00 52.91 102 ALA A N 1
ATOM 767 C CA . ALA A 1 102 ? -8.395 -17.971 4.392 1.00 52.91 102 ALA A CA 1
ATOM 768 C C . ALA A 1 102 ? -7.564 -18.916 5.288 1.00 52.91 102 ALA A C 1
ATOM 770 O O . ALA A 1 102 ? -6.366 -19.070 5.062 1.00 52.91 102 ALA A O 1
ATOM 771 N N . VAL A 1 103 ? -8.254 -19.414 6.327 1.00 49.66 103 VAL A N 1
ATOM 772 C CA . VAL A 1 103 ? -8.035 -20.581 7.212 1.00 49.66 103 VAL A CA 1
ATOM 773 C C . VAL A 1 103 ? -6.711 -21.331 7.111 1.00 49.66 103 VAL A C 1
ATOM 775 O O . VAL A 1 103 ? -6.436 -21.929 6.049 1.00 49.66 103 VAL A O 1
#